Protein AF-A0A4S8M544-F1 (afdb_monomer_lite)

Organism: Dendrothele bispora (strain CBS 962.96) (NCBI:txid1314807)

Foldseek 3Di:
DDPVLVADPVNVVCLVPDDPPPDPDDDDDDDDDDDDDKDWLFAPPGHDDDPDPVSVVVVVQQVVVCVVVVNPDGDGRDMDD

InterPro domains:
  IPR004166 Alpha-type protein kinase, alpha-kinase domain [PF02816] (22-79)
  IPR011009 Protein kinase-like domain superfamily [SSF56112] (24-80)

pLDDT: mean 82.07, std 12.07, range [56.19, 98.0]

Radius of gyration: 18.49 Å; chains: 1; bounding box: 28×29×49 Å

Secondary structure (DSSP, 8-state):
--GGG---HHHHHHHHHS-TTSS-PPPPP------SPPEE-B-SS-B----SHHHHHHHHHHHHHHHHTTTS----S-EE-

Structure (mmCIF, N/CA/C/O backbone):
data_AF-A0A4S8M544-F1
#
_entry.id   AF-A0A4S8M544-F1
#
loop_
_atom_site.group_PDB
_atom_site.id
_atom_site.type_symbol
_atom_site.label_atom_id
_atom_site.label_alt_id
_atom_site.label_comp_id
_atom_site.label_asym_id
_atom_site.label_entity_id
_atom_site.label_seq_id
_atom_site.pdbx_PDB_ins_code
_atom_site.Cartn_x
_atom_site.Cartn_y
_atom_site.Cartn_z
_atom_site.occupancy
_atom_site.B_iso_or_equiv
_atom_site.auth_seq_id
_atom_site.auth_comp_id
_atom_site.auth_asym_id
_atom_site.auth_atom_id
_atom_site.pdbx_PDB_model_num
ATOM 1 N N . PRO A 1 1 ? 3.807 -4.638 19.302 1.00 60.03 1 PRO A N 1
ATOM 2 C CA . PRO A 1 1 ? 3.477 -3.215 19.036 1.00 60.03 1 PRO A CA 1
ATOM 3 C C . PRO A 1 1 ? 4.622 -2.502 18.299 1.00 60.03 1 PRO A C 1
ATOM 5 O O . PRO A 1 1 ? 5.789 -2.718 18.615 1.00 60.03 1 PRO A O 1
ATOM 8 N N . SER A 1 2 ? 4.293 -1.703 17.282 1.00 61.28 2 SER A N 1
ATOM 9 C CA . SER A 1 2 ? 5.260 -0.912 16.504 1.00 61.28 2 SER A CA 1
ATOM 10 C C . SER A 1 2 ? 4.869 0.566 16.512 1.00 61.28 2 SER A C 1
ATOM 12 O O . SER A 1 2 ? 3.702 0.899 16.722 1.00 61.28 2 SER A O 1
ATOM 14 N N . LYS A 1 3 ? 5.814 1.468 16.210 1.00 64.44 3 LYS A N 1
ATOM 15 C CA . LYS A 1 3 ? 5.529 2.912 16.104 1.00 64.44 3 LYS A CA 1
ATOM 16 C C . LYS A 1 3 ? 4.393 3.221 15.111 1.00 64.44 3 LYS A C 1
ATOM 18 O O . LYS A 1 3 ? 3.687 4.203 15.292 1.00 64.44 3 LYS A O 1
ATOM 23 N N . ALA A 1 4 ? 4.201 2.372 14.098 1.00 64.38 4 ALA A N 1
ATOM 24 C CA . ALA A 1 4 ? 3.142 2.514 13.101 1.00 64.38 4 ALA A CA 1
ATOM 25 C C . ALA A 1 4 ? 1.750 2.109 13.618 1.00 64.38 4 ALA A C 1
ATOM 27 O O . ALA A 1 4 ? 0.754 2.644 13.150 1.00 64.38 4 ALA A O 1
ATOM 28 N N . SER A 1 5 ? 1.671 1.204 14.599 1.00 64.94 5 SER A N 1
ATOM 29 C CA . SER A 1 5 ? 0.390 0.744 15.159 1.00 64.94 5 SER A CA 1
ATOM 30 C C . SER A 1 5 ? -0.310 1.769 16.059 1.00 64.94 5 SER A C 1
ATOM 32 O O . SER A 1 5 ? -1.465 1.565 16.409 1.00 64.94 5 SER A O 1
ATOM 34 N N . GLY A 1 6 ? 0.374 2.841 16.481 1.00 70.31 6 GLY A N 1
ATOM 35 C CA . GLY A 1 6 ? -0.169 3.816 17.440 1.00 70.31 6 GLY A CA 1
ATOM 36 C C . GLY A 1 6 ? -0.391 3.267 18.859 1.00 70.31 6 GLY A C 1
ATOM 37 O O . GLY A 1 6 ? -0.751 4.026 19.752 1.00 70.31 6 GLY A O 1
ATOM 38 N N . VAL A 1 7 ? -0.135 1.975 19.080 1.00 72.31 7 VAL A N 1
ATOM 39 C CA . VAL A 1 7 ? -0.243 1.284 20.368 1.00 72.31 7 VAL A CA 1
ATOM 40 C C . VAL A 1 7 ? 1.126 1.275 21.050 1.00 72.31 7 VAL A C 1
ATOM 42 O O . VAL A 1 7 ? 2.100 0.753 20.496 1.00 72.31 7 VAL A O 1
ATOM 45 N N . SER A 1 8 ? 1.215 1.847 22.254 1.00 79.25 8 SER A N 1
ATOM 46 C CA . SER A 1 8 ? 2.426 1.755 23.077 1.00 79.25 8 SER A CA 1
ATOM 47 C C . SER A 1 8 ? 2.586 0.350 23.667 1.00 79.25 8 SER A C 1
ATOM 49 O O . SER A 1 8 ? 1.613 -0.382 23.838 1.00 79.25 8 SER A O 1
ATOM 51 N N . LEU A 1 9 ? 3.824 -0.032 24.000 1.00 79.62 9 LEU A N 1
ATOM 52 C CA . LEU A 1 9 ? 4.088 -1.301 24.691 1.00 79.62 9 LEU A CA 1
ATOM 53 C C . LEU A 1 9 ? 3.312 -1.379 26.018 1.00 79.62 9 LEU A C 1
ATOM 55 O O . LEU A 1 9 ? 2.665 -2.383 26.276 1.00 79.62 9 LEU A O 1
ATOM 59 N N . SER A 1 10 ? 3.289 -0.282 26.780 1.00 79.69 10 SER A N 1
ATOM 60 C CA . SER A 1 10 ? 2.560 -0.192 28.048 1.00 79.69 10 SER A CA 1
ATOM 61 C C . SER A 1 10 ? 1.051 -0.387 27.884 1.00 79.69 10 SER A C 1
ATOM 63 O O . SER A 1 10 ? 0.453 -1.163 28.614 1.00 79.69 10 SER A O 1
ATOM 65 N N . SER A 1 11 ? 0.440 0.247 26.876 1.00 76.12 11 SER A N 1
ATOM 66 C CA . SER A 1 11 ? -0.995 0.108 26.598 1.00 76.12 11 SER A CA 1
ATOM 67 C C . SER A 1 11 ? -1.361 -1.321 26.192 1.00 76.12 11 SER A C 1
ATOM 69 O O . SER A 1 11 ? -2.442 -1.799 26.525 1.00 76.12 11 SER A O 1
ATOM 71 N N . TYR A 1 12 ? -0.462 -2.010 25.490 1.00 76.38 12 TYR A N 1
ATOM 72 C CA . TYR A 1 12 ? -0.634 -3.418 25.149 1.00 76.38 12 TYR A CA 1
ATOM 73 C C . TYR A 1 12 ? -0.534 -4.329 26.382 1.00 76.38 12 TYR A C 1
ATOM 75 O O . TYR A 1 12 ? -1.355 -5.229 26.546 1.00 76.38 12 TYR A O 1
ATOM 83 N N . GLU A 1 13 ? 0.450 -4.093 27.251 1.00 81.00 13 GLU A N 1
ATOM 84 C CA . GLU A 1 13 ? 0.660 -4.871 28.479 1.00 81.00 13 GLU A CA 1
ATOM 85 C C . GLU A 1 13 ? -0.495 -4.696 29.471 1.00 81.00 13 GLU A C 1
ATOM 87 O O . GLU A 1 13 ? -1.029 -5.691 29.959 1.00 81.00 13 GLU A O 1
ATOM 92 N N . GLU A 1 14 ? -0.947 -3.459 29.692 1.00 77.25 14 GLU A N 1
ATOM 93 C CA . GLU A 1 14 ? -2.095 -3.144 30.551 1.00 77.25 14 GLU A CA 1
ATOM 94 C C . GLU A 1 14 ? -3.355 -3.896 30.101 1.00 77.25 14 GLU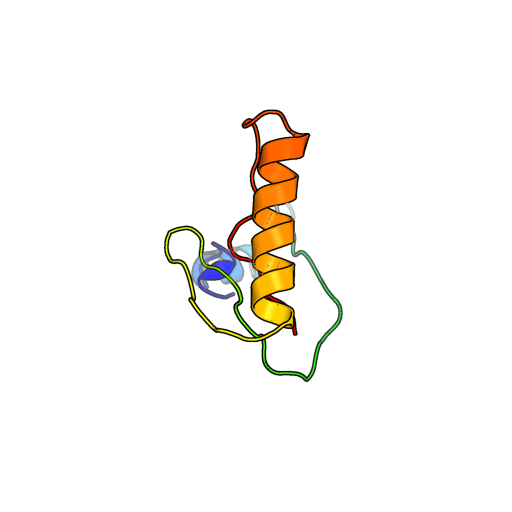 A C 1
ATOM 96 O O . GLU A 1 14 ? -4.037 -4.507 30.925 1.00 77.25 14 GLU A O 1
ATOM 101 N N . GLN A 1 15 ? -3.623 -3.947 28.791 1.00 70.94 15 GLN A N 1
ATOM 102 C CA . GLN A 1 15 ? -4.768 -4.683 28.250 1.00 70.94 15 GLN A CA 1
ATOM 103 C C . GLN A 1 15 ? -4.642 -6.201 28.350 1.00 70.94 15 GLN A C 1
ATOM 105 O O . GLN A 1 15 ? -5.645 -6.871 28.570 1.00 70.94 15 GLN A O 1
ATOM 110 N N . MET A 1 16 ? -3.435 -6.752 28.213 1.00 69.44 16 MET A N 1
ATOM 111 C CA . MET A 1 16 ? -3.212 -8.191 28.396 1.00 69.44 16 MET A CA 1
ATOM 112 C C . MET A 1 16 ? -3.402 -8.633 29.852 1.00 69.44 16 MET A C 1
ATOM 114 O O . MET A 1 16 ? -3.692 -9.799 30.108 1.00 69.44 16 MET A O 1
ATOM 118 N N . THR A 1 17 ? -3.233 -7.712 30.804 1.00 70.56 17 THR A N 1
ATOM 119 C CA . THR A 1 17 ? -3.427 -7.967 32.240 1.00 70.56 17 THR A CA 1
ATOM 120 C C . THR A 1 17 ? -4.817 -7.601 32.758 1.00 70.56 17 THR A C 1
ATOM 122 O O . THR A 1 17 ? -5.178 -8.007 33.862 1.00 70.56 17 THR A O 1
ATOM 125 N N . ALA A 1 18 ? -5.599 -6.842 31.987 1.00 63.00 18 ALA A N 1
ATOM 126 C CA . ALA A 1 18 ? -6.935 -6.424 32.376 1.00 63.00 18 ALA A CA 1
ATOM 127 C C . ALA A 1 18 ? -7.915 -7.604 32.285 1.0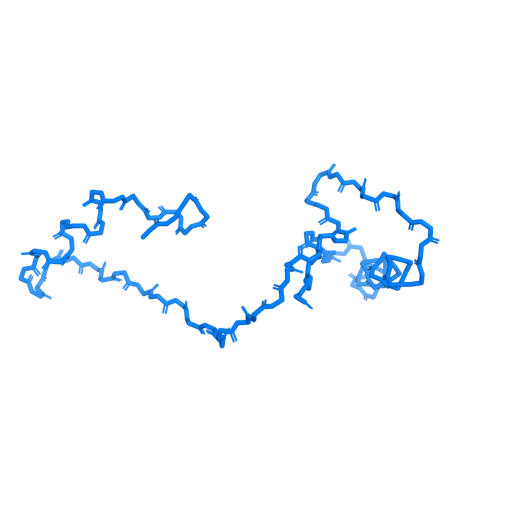0 63.00 18 ALA A C 1
ATOM 129 O O . ALA A 1 18 ? -8.137 -8.172 31.218 1.00 63.00 18 ALA A O 1
ATOM 130 N N . THR A 1 19 ? -8.538 -7.960 33.411 1.00 58.97 19 THR A N 1
ATOM 131 C CA . THR A 1 19 ? -9.738 -8.808 33.430 1.00 58.97 19 THR A CA 1
ATOM 132 C C . THR A 1 19 ? -10.803 -8.191 32.523 1.00 58.97 19 THR A C 1
ATOM 134 O O . THR A 1 19 ? -11.057 -6.994 32.623 1.00 58.97 19 THR A O 1
ATOM 137 N N . GLU A 1 20 ? -11.408 -9.014 31.660 1.00 56.84 20 GLU A N 1
ATOM 138 C CA . GLU A 1 20 ? -12.208 -8.712 30.448 1.00 56.84 20 GLU A CA 1
ATOM 139 C C . GLU A 1 20 ? -13.307 -7.619 30.533 1.00 56.84 20 GLU A C 1
ATOM 141 O O . GLU A 1 20 ? -13.952 -7.324 29.530 1.00 56.84 20 GLU A O 1
ATOM 146 N N . ALA A 1 21 ? -13.552 -7.005 31.692 1.00 57.81 21 ALA A N 1
ATOM 147 C CA . ALA A 1 21 ? -14.706 -6.153 31.959 1.00 57.81 21 ALA A CA 1
ATOM 148 C C . ALA A 1 21 ? -14.490 -4.630 31.804 1.00 57.81 21 ALA A C 1
ATOM 150 O O . ALA A 1 21 ? -15.488 -3.922 31.687 1.00 57.81 21 ALA A O 1
ATOM 151 N N . GLU A 1 22 ? -13.259 -4.093 31.798 1.00 56.19 22 GLU A N 1
ATOM 152 C CA . GLU A 1 22 ? -13.063 -2.632 31.990 1.00 56.19 22 GLU A CA 1
ATOM 153 C C . GLU A 1 22 ? -12.321 -1.864 30.881 1.00 56.19 22 GLU A C 1
ATOM 155 O O . GLU A 1 22 ? -12.282 -0.634 30.933 1.00 56.19 22 GLU A O 1
ATOM 160 N N . VAL A 1 23 ? -11.789 -2.515 29.839 1.00 59.06 23 VAL A N 1
ATOM 161 C CA . VAL A 1 23 ? -11.041 -1.807 28.780 1.00 59.06 23 VAL A CA 1
ATOM 162 C C . VAL A 1 23 ? -11.612 -2.124 27.395 1.00 59.06 23 VAL A C 1
ATOM 164 O O . VAL A 1 23 ? -11.711 -3.302 27.050 1.00 59.06 23 VAL A O 1
ATOM 167 N N . PRO A 1 24 ? -11.968 -1.122 26.561 1.00 63.22 24 PRO A N 1
ATOM 168 C CA . PRO A 1 24 ? -12.264 -1.377 25.155 1.00 63.22 24 PRO A CA 1
ATOM 169 C C . PRO A 1 24 ? -11.033 -2.024 24.504 1.00 63.22 24 PRO A C 1
ATOM 171 O O . PRO A 1 24 ? -9.977 -1.400 24.385 1.00 63.22 24 PRO A O 1
ATOM 174 N N . GLY A 1 25 ? -11.152 -3.307 24.157 1.00 69.69 25 GLY A N 1
ATOM 175 C CA . GLY A 1 25 ? -10.029 -4.116 23.686 1.00 69.69 25 GLY A CA 1
ATOM 176 C C 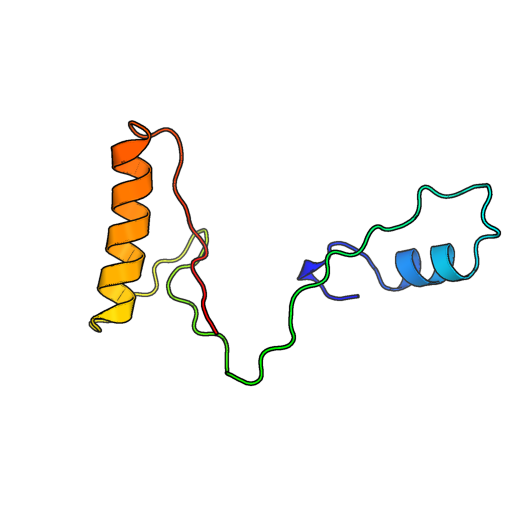. GLY A 1 25 ? -9.390 -3.561 22.411 1.00 69.69 25 GLY A C 1
ATOM 177 O O . GLY A 1 25 ? -10.078 -3.039 21.530 1.00 69.69 25 GLY A O 1
ATOM 178 N N . ILE A 1 26 ? -8.064 -3.676 22.297 1.00 73.75 26 ILE A N 1
ATOM 179 C CA . ILE A 1 26 ? -7.338 -3.381 21.057 1.00 73.75 26 ILE A CA 1
ATOM 180 C C . ILE A 1 26 ? -7.770 -4.384 19.984 1.00 73.75 26 ILE A C 1
ATOM 182 O O . ILE A 1 26 ? -7.627 -5.598 20.137 1.00 73.75 26 ILE A O 1
ATOM 186 N N . VAL A 1 27 ? -8.238 -3.859 18.854 1.00 78.38 27 VAL A N 1
ATOM 187 C CA . VAL A 1 27 ? -8.516 -4.649 17.653 1.00 78.38 27 VAL A CA 1
ATOM 188 C C . VAL A 1 27 ? -7.285 -4.625 16.751 1.00 78.38 27 VAL A C 1
ATOM 190 O O . VAL A 1 27 ? -6.836 -3.560 16.328 1.00 78.38 27 VAL A O 1
ATOM 193 N N . TRP A 1 28 ? -6.753 -5.804 16.434 1.00 80.56 28 TRP A N 1
ATOM 194 C CA . TRP A 1 28 ? -5.634 -5.961 15.506 1.00 80.56 28 TRP A CA 1
ATOM 195 C C . TRP A 1 28 ? -6.135 -6.262 14.093 1.00 80.56 28 TRP A C 1
ATOM 197 O O . TRP A 1 28 ? -6.976 -7.138 13.898 1.00 80.56 28 TRP A O 1
ATOM 207 N N . LEU A 1 29 ? -5.585 -5.560 13.100 1.00 84.38 29 LEU A N 1
ATOM 208 C CA . LEU A 1 29 ? -5.755 -5.904 11.690 1.00 84.38 29 LEU A CA 1
ATOM 209 C C . LEU A 1 29 ? -4.647 -6.881 11.289 1.00 84.38 29 LEU A C 1
ATOM 211 O O . LEU A 1 29 ? -3.474 -6.630 11.560 1.00 84.38 29 LEU A O 1
ATOM 215 N N . LEU A 1 30 ? -5.027 -7.991 10.660 1.00 86.62 30 LEU A N 1
ATOM 216 C 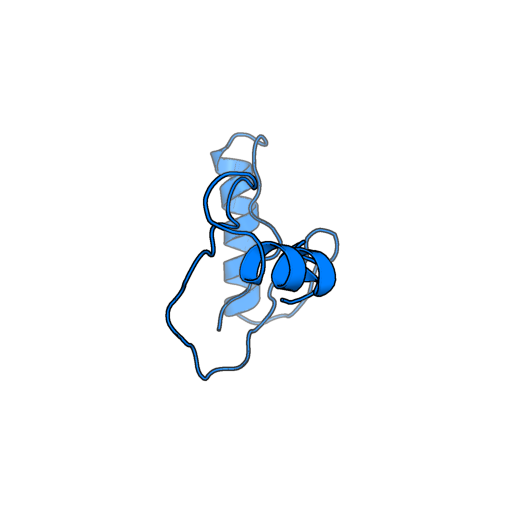CA . LEU A 1 30 ? -4.106 -9.025 10.199 1.00 86.62 30 LEU A CA 1
ATOM 217 C C . LEU A 1 30 ? -4.089 -9.050 8.670 1.00 86.62 30 LEU A C 1
ATOM 219 O O . LEU A 1 30 ? -5.144 -9.016 8.037 1.00 86.62 30 LEU A O 1
ATOM 223 N N . GLU A 1 31 ? -2.897 -9.153 8.092 1.00 87.25 31 GLU A N 1
ATOM 224 C CA . GLU A 1 31 ? -2.678 -9.375 6.661 1.00 87.25 31 GLU A CA 1
ATOM 225 C C . GLU A 1 31 ? -1.786 -10.611 6.445 1.00 87.25 31 GLU A C 1
ATOM 227 O O . GLU A 1 31 ? -1.091 -11.032 7.379 1.00 87.25 31 GLU A O 1
ATOM 232 N N . PRO A 1 32 ? -1.807 -11.238 5.253 1.00 91.31 32 PRO A N 1
ATOM 233 C CA . PRO A 1 32 ? -0.896 -12.331 4.933 1.00 91.31 32 PRO A CA 1
ATOM 234 C C . PRO A 1 32 ? 0.568 -11.937 5.141 1.00 91.31 32 PRO A C 1
ATOM 236 O O . PRO A 1 32 ? 0.969 -10.813 4.860 1.00 91.31 32 PRO A O 1
ATOM 239 N N . TYR A 1 33 ? 1.389 -12.880 5.600 1.00 87.62 33 TYR A N 1
ATOM 240 C CA . TYR A 1 33 ? 2.823 -12.643 5.707 1.00 87.62 33 TYR A CA 1
ATOM 241 C C . TYR A 1 33 ? 3.473 -12.629 4.320 1.00 87.62 33 TYR A C 1
ATOM 243 O O . TYR A 1 33 ? 3.275 -13.544 3.519 1.00 87.62 33 TYR A O 1
ATOM 251 N N . HIS A 1 34 ? 4.301 -11.620 4.069 1.00 83.81 34 HIS A N 1
ATOM 252 C CA . HIS A 1 34 ? 5.066 -11.474 2.838 1.00 83.81 34 HIS A CA 1
ATOM 253 C C . HIS A 1 34 ? 6.565 -11.582 3.128 1.00 83.81 34 HIS A C 1
ATOM 255 O O . HIS A 1 34 ? 7.070 -11.034 4.106 1.00 83.81 34 HIS A O 1
ATOM 261 N N . THR A 1 35 ? 7.291 -12.280 2.255 1.00 88.69 35 THR A N 1
ATOM 262 C CA . THR A 1 35 ? 8.731 -12.546 2.415 1.00 88.69 35 THR A CA 1
ATOM 263 C C . THR A 1 35 ? 9.626 -11.540 1.692 1.00 88.69 35 THR A C 1
ATOM 265 O O . THR A 1 35 ? 10.845 -11.578 1.853 1.00 88.69 35 THR A O 1
ATOM 268 N N . THR A 1 36 ? 9.058 -10.692 0.837 1.00 87.38 36 THR A N 1
ATOM 269 C CA . THR A 1 36 ? 9.802 -9.770 -0.026 1.00 87.38 36 THR A CA 1
ATOM 270 C C . THR A 1 36 ? 9.980 -8.400 0.623 1.00 87.38 36 THR A C 1
ATOM 272 O O . THR A 1 36 ? 9.209 -7.983 1.486 1.00 87.38 36 THR A O 1
ATOM 275 N N . GLN A 1 37 ? 11.046 -7.697 0.231 1.00 84.75 37 GLN A N 1
ATOM 276 C CA . GLN A 1 37 ? 11.325 -6.364 0.752 1.00 84.75 37 GLN A CA 1
ATOM 277 C C . GLN A 1 37 ? 10.321 -5.352 0.194 1.00 84.75 37 GLN A C 1
ATOM 279 O O . GLN A 1 37 ? 10.223 -5.167 -1.018 1.00 84.75 37 GLN A O 1
ATOM 284 N N . THR A 1 38 ? 9.652 -4.622 1.084 1.00 86.12 38 THR A N 1
ATOM 285 C CA . THR A 1 38 ? 8.736 -3.547 0.701 1.00 86.12 38 THR A CA 1
ATOM 286 C C . THR A 1 38 ? 9.455 -2.451 -0.088 1.00 86.12 38 THR A C 1
ATOM 288 O O . THR A 1 38 ? 10.380 -1.796 0.402 1.00 86.12 38 THR A O 1
ATOM 291 N N . THR A 1 39 ? 8.990 -2.208 -1.310 1.00 89.00 39 THR A N 1
ATOM 292 C CA . THR A 1 39 ? 9.381 -1.077 -2.147 1.00 89.00 39 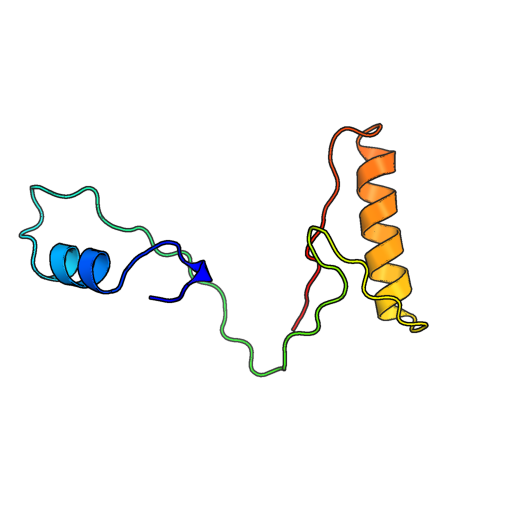THR A CA 1
ATOM 293 C C . THR A 1 39 ? 8.416 0.081 -1.939 1.00 89.00 39 THR A C 1
ATOM 295 O O . THR A 1 39 ? 7.220 -0.021 -2.212 1.00 89.00 39 THR A O 1
ATOM 298 N N . LYS A 1 40 ? 8.958 1.223 -1.511 1.00 89.50 40 LYS A N 1
ATOM 299 C CA . LYS A 1 40 ? 8.218 2.482 -1.411 1.00 89.50 40 LYS A CA 1
ATOM 300 C C . LYS A 1 40 ? 8.269 3.237 -2.743 1.00 89.50 40 LYS A C 1
ATOM 302 O O . LYS A 1 40 ? 9.358 3.561 -3.224 1.00 89.50 40 LYS A O 1
ATOM 307 N N . TYR A 1 41 ? 7.105 3.512 -3.326 1.00 89.06 41 TYR A N 1
ATOM 308 C CA . TYR A 1 41 ? 6.949 4.234 -4.596 1.00 89.06 41 TYR A CA 1
ATOM 309 C C . TYR A 1 41 ? 6.631 5.716 -4.394 1.00 89.06 41 TYR A C 1
ATOM 311 O O . TYR A 1 41 ? 7.069 6.547 -5.184 1.00 89.06 41 TYR A O 1
ATOM 319 N N . SER A 1 42 ? 5.918 6.064 -3.323 1.00 87.44 42 SER A N 1
ATOM 320 C CA . SER A 1 42 ? 5.700 7.451 -2.902 1.00 87.44 42 SER A CA 1
ATOM 321 C C . SER A 1 42 ? 5.648 7.547 -1.379 1.00 87.44 42 SER A C 1
ATOM 323 O O . SER A 1 42 ? 5.420 6.550 -0.700 1.00 87.44 42 SER A O 1
ATOM 325 N N . GLY A 1 43 ? 5.910 8.729 -0.824 1.00 83.50 43 GLY A N 1
ATOM 326 C CA . GLY A 1 43 ? 5.585 9.060 0.563 1.00 83.50 43 GLY A CA 1
ATOM 327 C C . GLY A 1 43 ? 4.370 9.979 0.644 1.00 83.50 43 GLY A C 1
ATOM 328 O O . GLY A 1 43 ? 3.880 10.469 -0.371 1.00 83.50 43 GLY A O 1
ATOM 329 N N . THR A 1 44 ? 3.908 10.262 1.860 1.00 81.12 44 THR A N 1
ATOM 330 C CA . THR A 1 44 ? 2.812 11.220 2.090 1.00 81.12 44 THR A CA 1
ATOM 331 C C . THR A 1 44 ? 3.187 12.648 1.681 1.00 81.12 44 THR A C 1
ATOM 333 O O . THR A 1 44 ? 2.355 13.369 1.145 1.00 81.12 44 THR A O 1
ATOM 336 N N . LEU A 1 45 ? 4.437 13.057 1.934 1.00 79.31 45 LEU A N 1
ATOM 337 C CA . LEU A 1 45 ? 4.946 14.415 1.675 1.00 79.31 45 LEU A CA 1
ATOM 338 C C . LEU A 1 45 ? 6.171 14.443 0.752 1.00 79.31 45 LEU A C 1
ATOM 340 O O . LEU A 1 45 ? 6.681 15.514 0.439 1.00 79.31 45 LEU A O 1
ATOM 344 N N . GLN A 1 46 ? 6.675 13.276 0.352 1.00 72.88 46 GLN A N 1
ATOM 345 C CA . GLN A 1 46 ? 7.919 13.165 -0.395 1.00 72.88 46 GLN A CA 1
ATOM 346 C C . GLN A 1 46 ? 7.709 12.303 -1.631 1.00 72.88 46 GLN A C 1
ATOM 348 O O . GLN A 1 46 ? 7.251 11.162 -1.545 1.00 72.88 46 GLN A O 1
ATOM 353 N N . GLU A 1 47 ? 8.071 12.852 -2.782 1.00 67.44 47 GLU A N 1
ATOM 354 C CA . GLU A 1 47 ? 8.063 12.117 -4.035 1.00 67.44 47 GLU A CA 1
ATOM 355 C C . GLU A 1 47 ? 9.393 11.375 -4.202 1.00 67.44 47 GLU A C 1
ATOM 357 O O . GLU A 1 47 ? 10.474 11.953 -4.067 1.00 67.44 47 GLU A O 1
ATOM 362 N N . LEU A 1 48 ? 9.322 10.074 -4.482 1.00 71.31 48 LEU A N 1
ATOM 363 C CA . LEU A 1 48 ? 10.490 9.249 -4.775 1.00 71.31 48 LEU A CA 1
ATOM 364 C C . LEU A 1 48 ? 10.631 9.164 -6.292 1.00 71.31 48 LEU A C 1
ATOM 366 O O . LEU A 1 48 ? 10.031 8.320 -6.952 1.00 71.31 48 LEU A O 1
ATOM 370 N N . HIS A 1 49 ? 11.422 10.069 -6.861 1.00 68.88 49 HIS A N 1
ATOM 371 C CA . HIS A 1 49 ? 11.640 10.121 -8.305 1.00 68.88 49 HIS A CA 1
ATOM 372 C C . HIS A 1 49 ? 12.584 8.996 -8.734 1.00 68.88 49 HIS A C 1
ATOM 374 O O . HIS A 1 49 ? 13.800 9.098 -8.579 1.00 68.88 49 HIS A O 1
ATOM 380 N N . LYS A 1 50 ? 12.035 7.914 -9.298 1.00 83.06 50 LYS A N 1
ATOM 381 C CA . LYS A 1 50 ? 12.820 6.897 -10.014 1.00 83.06 50 LYS A CA 1
ATOM 382 C C . LYS A 1 50 ? 12.276 6.698 -11.420 1.00 83.06 50 LYS A C 1
ATOM 384 O O . LYS A 1 50 ? 11.075 6.554 -11.631 1.00 83.06 50 LYS A O 1
ATOM 389 N N . ASN A 1 51 ? 13.176 6.640 -12.396 1.00 85.62 51 ASN A N 1
ATOM 390 C CA . ASN A 1 51 ? 12.823 6.503 -13.807 1.00 85.62 51 ASN A CA 1
ATOM 391 C C . ASN A 1 51 ? 12.657 5.028 -14.219 1.00 85.62 51 ASN A C 1
ATOM 393 O O . ASN A 1 51 ? 13.307 4.558 -15.149 1.00 85.62 51 ASN A O 1
ATOM 397 N N . THR A 1 52 ? 11.806 4.281 -13.513 1.00 91.06 52 THR A N 1
ATOM 398 C CA . THR A 1 52 ? 11.469 2.888 -13.854 1.00 91.06 52 THR A CA 1
ATOM 399 C C . THR A 1 52 ? 9.974 2.750 -14.129 1.00 91.06 52 THR A C 1
ATOM 401 O O . THR A 1 52 ? 9.163 3.537 -13.634 1.00 91.06 52 THR A O 1
ATOM 404 N N . LEU A 1 53 ? 9.592 1.759 -14.941 1.00 93.50 53 LEU A N 1
ATOM 405 C CA . LEU A 1 53 ? 8.190 1.544 -15.315 1.00 93.50 53 LEU A CA 1
ATOM 406 C C . LEU A 1 53 ? 7.259 1.359 -14.096 1.00 93.50 53 LEU A C 1
ATOM 408 O O . LEU A 1 53 ? 6.206 2.000 -14.083 1.00 93.50 53 LEU A O 1
ATOM 412 N N . PRO A 1 54 ? 7.624 0.592 -13.046 1.00 91.75 54 PRO A N 1
ATOM 413 C CA . PRO A 1 54 ? 6.787 0.475 -11.852 1.00 91.75 54 PRO A CA 1
ATOM 414 C C . PRO A 1 54 ? 6.554 1.812 -11.137 1.00 91.75 54 PRO A C 1
ATOM 416 O O . PRO A 1 54 ? 5.419 2.125 -10.791 1.00 91.75 54 PRO A O 1
ATOM 419 N N . PHE A 1 55 ? 7.593 2.644 -10.984 1.00 91.69 55 PHE A N 1
ATOM 420 C CA . PHE A 1 55 ? 7.460 3.963 -10.353 1.00 91.69 55 PHE A CA 1
ATOM 421 C C . PHE A 1 55 ? 6.553 4.886 -11.167 1.00 91.69 55 PHE A C 1
ATOM 423 O O . PHE A 1 55 ? 5.633 5.480 -10.614 1.00 91.69 55 PHE A O 1
ATOM 430 N N . LYS A 1 56 ? 6.730 4.930 -12.493 1.00 91.81 56 LYS A N 1
ATOM 431 C CA . LYS A 1 56 ? 5.843 5.701 -13.379 1.00 91.81 56 LYS A CA 1
ATOM 432 C C . LYS A 1 56 ? 4.395 5.228 -13.306 1.00 91.81 56 LYS A C 1
ATOM 434 O O . LYS A 1 56 ? 3.492 6.056 -13.307 1.00 91.81 56 LYS A O 1
ATOM 439 N N . THR A 1 57 ? 4.180 3.917 -13.226 1.00 94.44 57 THR A N 1
ATOM 440 C CA . THR A 1 57 ? 2.840 3.324 -13.122 1.00 94.44 57 THR A CA 1
ATOM 441 C C . THR A 1 57 ? 2.167 3.724 -11.811 1.00 94.44 57 THR A C 1
ATOM 443 O O . THR A 1 57 ? 1.027 4.184 -11.827 1.00 94.44 57 THR A O 1
ATOM 446 N N . MET A 1 58 ? 2.881 3.631 -10.685 1.00 94.06 58 MET A N 1
ATOM 447 C CA . MET A 1 58 ? 2.356 4.032 -9.375 1.00 94.06 58 MET A CA 1
ATOM 448 C C . MET A 1 58 ? 2.081 5.541 -9.300 1.00 94.06 58 MET A C 1
ATOM 450 O O . MET A 1 58 ? 1.021 5.946 -8.822 1.00 94.06 58 MET A O 1
ATOM 454 N N . SER A 1 59 ? 2.962 6.383 -9.848 1.00 91.00 59 SER A N 1
ATOM 455 C CA . SER A 1 59 ? 2.714 7.830 -9.946 1.00 91.00 59 SER A CA 1
ATOM 456 C C . SER A 1 59 ? 1.517 8.154 -10.846 1.00 91.00 59 SER A C 1
ATOM 458 O O . SER A 1 59 ? 0.689 8.996 -10.496 1.00 91.00 59 SER A O 1
ATOM 460 N N . ALA A 1 60 ? 1.376 7.461 -11.980 1.00 93.38 60 ALA A N 1
ATOM 461 C CA . ALA A 1 60 ? 0.225 7.620 -12.865 1.00 93.38 60 ALA A CA 1
ATOM 462 C C . ALA A 1 60 ? -1.085 7.203 -12.180 1.00 93.38 60 ALA A C 1
ATOM 464 O O . ALA A 1 60 ? -2.094 7.883 -12.351 1.00 93.38 60 ALA A O 1
ATOM 465 N N . PHE A 1 61 ? -1.073 6.145 -11.363 1.00 94.62 61 PHE A N 1
ATOM 466 C CA . PHE A 1 61 ? -2.223 5.743 -10.551 1.00 94.62 61 PHE A CA 1
ATOM 467 C C . PHE A 1 61 ? -2.611 6.817 -9.523 1.00 94.62 61 PHE A C 1
ATOM 469 O O . PHE A 1 61 ? -3.787 7.180 -9.433 1.00 94.62 61 PHE A O 1
ATOM 476 N N . ALA A 1 62 ? -1.639 7.379 -8.795 1.00 92.94 62 ALA A N 1
ATOM 477 C CA . ALA A 1 62 ? -1.897 8.477 -7.861 1.00 92.94 62 ALA A CA 1
ATOM 478 C C . ALA A 1 62 ? -2.547 9.670 -8.583 1.00 92.94 62 ALA A C 1
ATOM 480 O O . ALA A 1 62 ? -3.605 10.150 -8.164 1.00 92.94 62 ALA A O 1
ATOM 481 N N . HIS A 1 63 ? -1.986 10.080 -9.725 1.00 93.69 63 HIS A N 1
ATOM 482 C CA . HIS A 1 63 ? -2.544 11.151 -10.552 1.00 93.69 63 HIS A CA 1
ATOM 483 C C . HIS A 1 63 ? -3.953 10.821 -11.073 1.00 93.69 63 HIS A C 1
ATOM 485 O O . HIS A 1 63 ? -4.861 11.651 -10.982 1.00 93.69 63 HIS A O 1
ATOM 491 N N . PHE A 1 64 ? -4.171 9.596 -11.558 1.00 96.88 64 PHE A N 1
ATOM 492 C CA . PHE A 1 64 ? -5.479 9.126 -12.013 1.00 96.88 64 PHE A CA 1
ATOM 493 C C . PHE A 1 64 ? -6.527 9.199 -10.899 1.00 96.88 64 PHE A C 1
ATOM 495 O O . PHE A 1 64 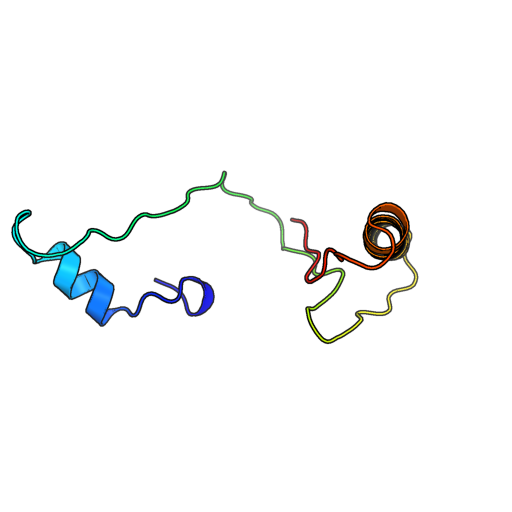? -7.637 9.663 -11.147 1.00 96.88 64 PHE A O 1
ATOM 502 N N . SER A 1 65 ? -6.187 8.805 -9.669 1.00 97.19 65 SER A N 1
ATOM 503 C CA . SER A 1 65 ? -7.125 8.853 -8.540 1.00 97.19 65 SER A CA 1
ATOM 504 C C . SER A 1 65 ? -7.590 10.279 -8.219 1.00 97.19 65 SER A C 1
ATOM 506 O O . SER A 1 65 ? -8.783 10.515 -7.999 1.00 97.19 65 SER A O 1
ATOM 508 N N . LEU A 1 66 ? -6.672 11.248 -8.288 1.00 96.56 66 LEU A N 1
ATOM 509 C CA . LEU A 1 66 ? -6.987 12.661 -8.110 1.00 96.56 66 LEU A CA 1
ATOM 510 C C . LEU A 1 66 ? -7.873 13.178 -9.243 1.00 96.56 66 LEU A C 1
ATOM 512 O O . LEU A 1 66 ? -8.896 13.812 -8.986 1.00 96.56 66 LEU A O 1
ATOM 516 N N . TYR A 1 67 ? -7.520 12.858 -10.489 1.00 97.75 67 TYR A N 1
ATOM 517 C CA . TYR A 1 67 ? -8.311 13.223 -11.660 1.00 97.75 67 TYR A CA 1
ATOM 518 C C . TYR A 1 67 ? -9.736 12.648 -11.590 1.00 97.75 67 TYR A C 1
ATOM 520 O O . TYR A 1 67 ? -10.716 13.388 -11.687 1.00 97.75 67 TYR A O 1
ATOM 528 N N . TRP A 1 68 ? -9.862 11.342 -11.343 1.00 98.00 68 TRP A N 1
ATOM 529 C CA . TRP A 1 68 ? -11.135 10.621 -11.294 1.00 98.00 68 TRP A CA 1
ATOM 530 C C . TRP A 1 68 ? -12.073 11.162 -10.215 1.00 98.00 68 TRP A C 1
ATOM 532 O O . TRP A 1 68 ? -13.279 11.305 -10.420 1.00 98.00 68 TRP A O 1
ATOM 542 N N . THR A 1 69 ? -11.515 11.527 -9.063 1.00 97.88 69 THR A N 1
ATOM 543 C CA . THR A 1 69 ? -12.292 12.081 -7.951 1.00 97.88 69 THR A CA 1
ATOM 544 C C . THR A 1 69 ? -12.532 13.586 -8.074 1.00 97.88 69 THR A C 1
ATOM 546 O O . THR A 1 69 ? -13.031 14.198 -7.126 1.00 97.88 69 THR A O 1
ATOM 549 N N . LYS A 1 70 ? -12.221 14.190 -9.232 1.00 97.44 70 LYS A N 1
ATOM 550 C CA . LYS A 1 70 ? -12.330 15.635 -9.497 1.00 97.44 70 LYS A CA 1
ATOM 551 C C . LYS A 1 70 ? -11.585 16.467 -8.447 1.00 97.44 70 LYS A C 1
ATOM 553 O O . LYS A 1 70 ? -12.113 17.452 -7.937 1.00 97.44 70 LYS A O 1
ATOM 558 N N . GLY A 1 71 ? -10.387 16.023 -8.079 1.00 95.75 71 GLY A N 1
ATOM 559 C CA . GLY A 1 71 ? -9.520 16.706 -7.124 1.00 95.75 71 GLY A CA 1
ATOM 560 C C . GLY A 1 71 ? -9.829 16.440 -5.649 1.00 95.75 71 GLY A C 1
ATOM 561 O O . GLY A 1 71 ? -9.238 17.086 -4.793 1.00 95.75 71 GLY A O 1
ATOM 562 N N . LYS A 1 72 ? -10.754 15.529 -5.316 1.00 97.12 72 LYS A N 1
ATOM 563 C CA . LYS A 1 72 ? -11.206 15.345 -3.923 1.00 97.12 72 LYS A CA 1
ATOM 564 C C . LYS A 1 72 ? -10.342 14.400 -3.098 1.00 97.12 72 LYS A C 1
ATOM 566 O O . LYS A 1 72 ? -10.276 14.557 -1.882 1.00 97.12 72 LYS A O 1
ATOM 571 N N . LYS A 1 73 ? -9.767 13.370 -3.718 1.00 95.69 73 LYS A N 1
ATOM 572 C CA . LYS A 1 73 ? -8.982 12.344 -3.023 1.00 95.69 73 LYS A CA 1
ATOM 573 C C . LYS A 1 73 ? -7.777 11.957 -3.861 1.00 95.69 73 LYS A C 1
ATOM 575 O O . LYS A 1 73 ? -7.871 11.882 -5.078 1.00 95.69 73 LYS A O 1
ATOM 580 N N . VAL A 1 74 ? -6.677 11.647 -3.195 1.00 93.69 74 VAL A N 1
ATOM 581 C CA . VAL A 1 74 ? -5.478 11.097 -3.821 1.00 93.69 74 VAL A CA 1
ATOM 582 C C . VAL A 1 74 ? -4.952 9.967 -2.953 1.00 93.69 74 VAL A C 1
ATOM 584 O O . VAL A 1 74 ? -4.933 10.084 -1.727 1.00 93.69 74 VAL A O 1
ATOM 587 N N . PHE A 1 75 ? -4.552 8.867 -3.583 1.00 92.81 75 PHE A N 1
ATOM 588 C CA . PHE A 1 75 ? -3.799 7.826 -2.895 1.00 92.81 75 PHE A CA 1
ATOM 589 C C . PHE A 1 75 ? -2.316 8.202 -2.880 1.00 92.81 75 PHE A C 1
ATOM 591 O O . PHE A 1 75 ? -1.710 8.430 -3.927 1.00 92.81 75 PHE A O 1
ATOM 598 N N . VAL A 1 76 ? -1.753 8.283 -1.678 1.00 89.94 76 VAL A N 1
ATOM 599 C CA . VAL A 1 76 ? -0.342 8.586 -1.401 1.00 89.94 76 VAL A CA 1
ATOM 600 C C . VAL A 1 76 ? 0.250 7.483 -0.527 1.00 89.94 76 VAL A C 1
ATOM 602 O O . VAL A 1 76 ? -0.470 6.572 -0.127 1.00 89.94 76 VAL A O 1
ATOM 605 N N . ASP A 1 77 ? 1.550 7.570 -0.237 1.00 90.00 77 ASP A N 1
ATOM 606 C CA . ASP A 1 77 ? 2.290 6.542 0.510 1.00 90.00 77 ASP A CA 1
ATOM 607 C C . ASP A 1 77 ? 2.180 5.149 -0.141 1.00 90.00 77 ASP A C 1
ATOM 609 O O . ASP A 1 77 ? 1.969 4.127 0.509 1.00 90.00 77 ASP A O 1
ATOM 613 N N . LEU A 1 78 ? 2.288 5.126 -1.474 1.00 91.44 78 LEU A N 1
ATOM 614 C CA . LEU A 1 78 ? 2.184 3.906 -2.260 1.00 91.44 78 LEU A CA 1
ATOM 615 C C . LEU A 1 78 ? 3.407 3.031 -2.000 1.00 91.44 78 LEU A C 1
ATOM 617 O O . LEU A 1 78 ? 4.550 3.440 -2.227 1.00 91.44 78 LEU A O 1
ATOM 621 N N . GLN A 1 79 ? 3.153 1.802 -1.576 1.00 90.56 79 GLN A N 1
ATOM 622 C CA . GLN A 1 79 ? 4.165 0.795 -1.301 1.00 90.56 79 GLN A CA 1
ATOM 623 C C . GLN A 1 79 ? 3.644 -0.581 -1.708 1.00 90.56 79 GLN A C 1
ATOM 625 O O . GLN A 1 79 ? 2.448 -0.849 -1.614 1.00 90.56 79 GLN A O 1
ATOM 630 N N . CYS A 1 80 ? 4.539 -1.435 -2.188 1.00 85.94 80 CYS A N 1
ATOM 631 C CA . CYS A 1 80 ? 4.239 -2.832 -2.489 1.00 85.94 80 CYS A CA 1
ATOM 632 C C . CYS A 1 80 ? 5.394 -3.697 -2.009 1.00 85.94 80 CYS A C 1
ATOM 634 O O . CYS A 1 80 ? 6.530 -3.227 -1.928 1.00 85.94 80 CYS A O 1
ATOM 636 N N . MET A 1 81 ? 5.085 -4.946 -1.693 1.00 77.88 81 MET A N 1
ATOM 637 C CA . MET A 1 81 ? 6.069 -5.977 -1.376 1.00 77.88 81 MET A CA 1
ATOM 638 C C . MET A 1 81 ? 6.585 -6.635 -2.647 1.00 77.88 81 MET A C 1
ATOM 640 O O . MET A 1 81 ? 5.860 -6.599 -3.667 1.00 77.88 81 MET A O 1
#

Sequence (81 aa):
PSKASGVSLSSYEEQMTATEAEVPGIVWLLEPYHTTQTTKYSGTLQELHKNTLPFKTMSAFAHFSLYWTKGKKVFVDLQCM